Protein AF-A0A2I0NZV1-F1 (afdb_monomer_lite)

Secondary structure (DSSP, 8-state):
-------HHHHHHHHHTT---BTTTTBS-------EEEGGGHHHHHHHHHHHHHTT-SS-S----B-TT-EETTEEPPTTEEE-

Structure (mmCIF, N/CA/C/O backbone):
data_AF-A0A2I0NZV1-F1
#
_entry.id   AF-A0A2I0NZV1-F1
#
loop_
_atom_site.group_PDB
_atom_site.id
_atom_site.type_symbol
_atom_site.label_atom_id
_atom_site.label_alt_id
_atom_site.label_comp_id
_atom_site.label_asym_id
_atom_site.label_entity_id
_atom_site.label_seq_id
_atom_site.pdbx_PDB_ins_code
_atom_site.Cartn_x
_atom_site.Cartn_y
_atom_site.Cartn_z
_atom_site.occupancy
_atom_site.B_iso_or_equiv
_atom_site.auth_seq_id
_atom_site.auth_comp_id
_atom_site.auth_asym_id
_atom_site.auth_atom_id
_atom_site.pdbx_PDB_model_num
ATOM 1 N N . MET A 1 1 ? -8.783 -25.495 -18.460 1.00 41.22 1 MET A N 1
ATOM 2 C CA . MET A 1 1 ? -7.347 -25.320 -18.749 1.00 41.22 1 MET A CA 1
ATOM 3 C C . MET A 1 1 ? -6.628 -25.669 -17.459 1.00 41.22 1 MET A C 1
ATOM 5 O O . MET A 1 1 ? -6.942 -25.051 -16.455 1.00 41.22 1 MET A O 1
ATOM 9 N N . SER A 1 2 ? -5.819 -26.728 -17.433 1.00 52.78 2 SER A N 1
ATOM 10 C CA . SER A 1 2 ? -5.065 -27.105 -16.230 1.00 52.78 2 SER A CA 1
ATOM 11 C C . SER A 1 2 ? -4.029 -26.020 -15.972 1.00 52.78 2 SER A C 1
ATOM 13 O O . SER A 1 2 ? -3.177 -25.816 -16.836 1.00 52.78 2 SER A O 1
ATOM 15 N N . ASP A 1 3 ? -4.083 -25.341 -14.828 1.00 64.38 3 ASP A N 1
ATOM 16 C CA . ASP A 1 3 ? -2.962 -24.510 -14.396 1.00 64.38 3 ASP A CA 1
ATOM 17 C C . ASP A 1 3 ? -1.737 -25.424 -14.301 1.00 64.38 3 ASP A C 1
ATOM 19 O O . ASP A 1 3 ? -1.679 -26.344 -13.485 1.00 64.38 3 ASP A O 1
ATOM 23 N N . SER A 1 4 ? -0.787 -25.252 -15.222 1.00 66.31 4 SER A N 1
ATOM 24 C CA . SER A 1 4 ? 0.503 -25.933 -15.144 1.00 66.31 4 SER A CA 1
ATOM 25 C C . SER A 1 4 ? 1.135 -25.564 -13.805 1.00 66.31 4 SER 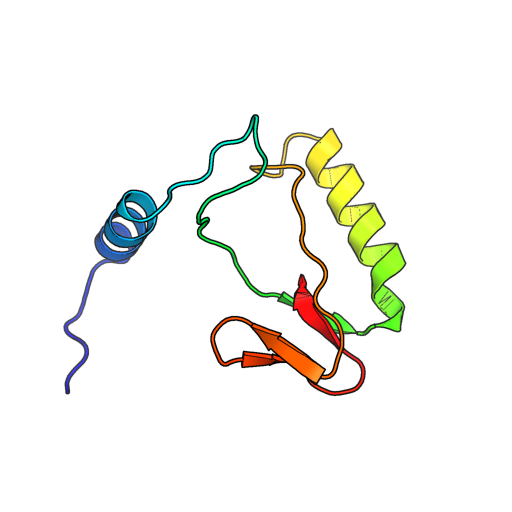A C 1
ATOM 27 O O . SER A 1 4 ? 1.167 -24.376 -13.481 1.00 66.31 4 SER A O 1
ATOM 29 N N . LEU A 1 5 ? 1.657 -26.538 -13.057 1.00 74.00 5 LEU A N 1
ATOM 30 C CA . LEU A 1 5 ? 2.427 -26.280 -11.842 1.00 74.00 5 LEU A CA 1
ATOM 31 C C . LEU A 1 5 ? 3.589 -25.331 -12.189 1.00 74.00 5 LEU A C 1
ATOM 33 O O . LEU A 1 5 ? 4.580 -25.746 -12.787 1.00 74.00 5 LEU A O 1
ATOM 37 N N . ARG A 1 6 ? 3.444 -24.044 -11.865 1.00 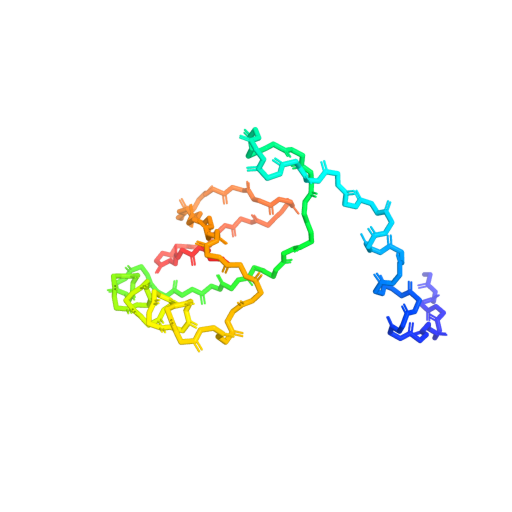69.62 6 ARG A N 1
ATOM 38 C CA . ARG A 1 6 ? 4.481 -23.026 -12.052 1.00 69.62 6 ARG A CA 1
ATOM 39 C C . ARG A 1 6 ? 5.084 -22.693 -10.703 1.00 69.62 6 ARG A C 1
ATOM 41 O O . 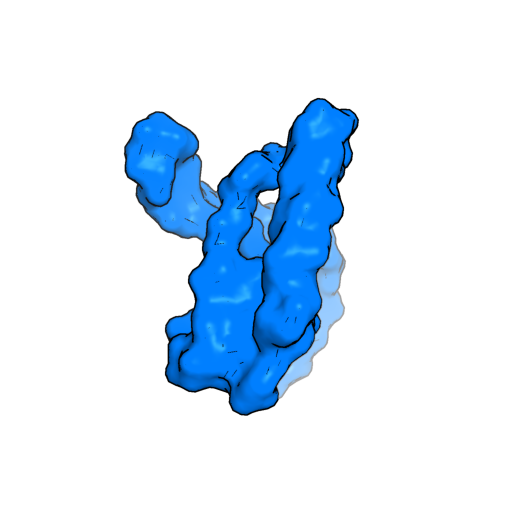ARG A 1 6 ? 4.363 -22.466 -9.732 1.00 69.62 6 ARG A O 1
ATOM 48 N N . PHE A 1 7 ? 6.409 -22.626 -10.655 1.00 85.44 7 PHE A N 1
ATOM 49 C CA . PHE A 1 7 ? 7.100 -22.114 -9.481 1.00 85.44 7 PHE A CA 1
ATOM 50 C C . PHE A 1 7 ? 6.735 -20.647 -9.265 1.00 85.44 7 PHE A C 1
ATOM 52 O O . PHE A 1 7 ? 6.680 -19.866 -10.216 1.00 85.44 7 PHE A O 1
ATOM 59 N N . VAL A 1 8 ? 6.547 -20.266 -8.003 1.00 86.19 8 VAL A N 1
ATOM 60 C CA . VAL A 1 8 ? 6.227 -18.885 -7.617 1.00 86.19 8 VAL A CA 1
ATOM 61 C C . VAL A 1 8 ? 7.282 -17.898 -8.139 1.00 86.19 8 VAL A C 1
ATOM 63 O O . VAL A 1 8 ? 6.904 -16.822 -8.587 1.00 86.19 8 VAL A O 1
ATOM 66 N N . SER A 1 9 ? 8.564 -18.293 -8.196 1.00 86.38 9 SER A N 1
ATOM 67 C CA . SER A 1 9 ? 9.655 -17.461 -8.746 1.00 86.38 9 SER A CA 1
ATOM 68 C C . SER A 1 9 ? 9.363 -16.952 -10.155 1.00 86.38 9 SER A C 1
ATOM 70 O O . SER A 1 9 ? 9.489 -15.762 -10.409 1.00 86.38 9 SER A O 1
ATOM 72 N N . HIS A 1 10 ? 8.864 -17.818 -11.043 1.00 88.00 10 HIS A N 1
ATOM 73 C CA . HIS A 1 10 ? 8.572 -17.422 -12.422 1.00 88.00 10 HIS A CA 1
ATOM 74 C C . HIS A 1 10 ? 7.457 -16.373 -12.473 1.00 88.00 10 HIS A C 1
ATOM 76 O O . HIS A 1 10 ? 7.534 -15.431 -13.245 1.00 88.00 10 HIS A O 1
ATOM 82 N N . ARG A 1 11 ? 6.439 -16.486 -11.605 1.00 86.62 11 ARG A N 1
ATOM 83 C CA . ARG A 1 11 ? 5.380 -15.468 -11.519 1.00 86.62 11 ARG A CA 1
ATOM 84 C C . ARG A 1 11 ? 5.910 -14.138 -10.989 1.00 86.62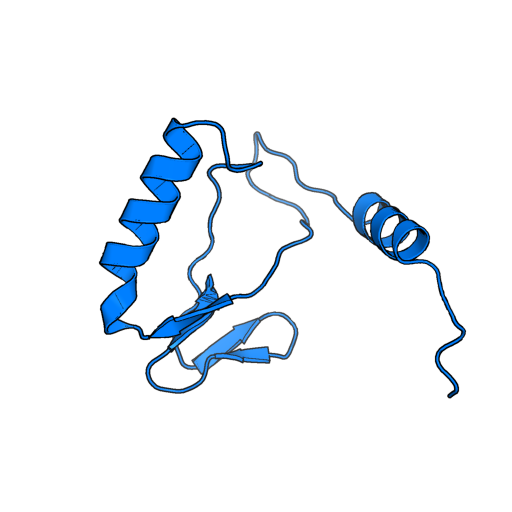 11 ARG A C 1
ATOM 86 O O . ARG A 1 11 ? 5.471 -13.096 -11.456 1.00 86.62 11 ARG A O 1
ATOM 93 N N . ILE A 1 12 ? 6.824 -14.171 -10.017 1.00 88.00 12 ILE A N 1
ATOM 94 C CA . ILE A 1 12 ? 7.457 -12.960 -9.478 1.00 88.00 12 ILE A CA 1
ATOM 95 C C . ILE A 1 12 ? 8.264 -12.260 -10.574 1.00 88.00 12 ILE A C 1
ATOM 97 O O . ILE A 1 12 ? 8.125 -11.053 -10.746 1.00 88.00 12 ILE A O 1
ATOM 101 N N . GLU A 1 13 ? 9.062 -13.007 -11.335 1.00 89.44 13 GLU A N 1
ATOM 102 C CA . GLU A 1 13 ? 9.859 -12.478 -12.447 1.00 89.44 13 GLU A CA 1
ATOM 103 C C . GLU A 1 13 ? 8.969 -11.910 -13.562 1.00 89.44 13 GLU A C 1
ATOM 105 O O . GLU A 1 13 ? 9.168 -10.768 -13.977 1.00 89.44 13 GLU A O 1
ATOM 110 N N . ASP A 1 14 ? 7.931 -12.649 -13.970 1.00 90.50 14 ASP A N 1
ATOM 111 C CA . ASP A 1 14 ? 6.952 -12.199 -14.968 1.00 90.50 14 ASP A CA 1
ATOM 112 C C . ASP A 1 14 ? 6.281 -10.878 -14.551 1.00 90.50 14 ASP A C 1
ATOM 114 O O . ASP A 1 14 ? 6.067 -9.995 -15.384 1.00 90.50 14 ASP A O 1
ATOM 118 N N . TYR A 1 15 ? 5.942 -10.727 -13.266 1.00 90.50 15 TYR A N 1
ATOM 119 C CA . TYR A 1 15 ? 5.364 -9.496 -12.730 1.00 90.50 15 TYR A CA 1
ATOM 120 C C . TYR A 1 15 ? 6.386 -8.358 -12.648 1.00 90.50 15 TYR A C 1
ATOM 122 O O . TYR A 1 15 ? 6.067 -7.231 -13.021 1.00 90.50 15 TYR A O 1
ATOM 130 N N . ALA A 1 16 ? 7.619 -8.639 -12.220 1.00 88.75 16 ALA A N 1
ATOM 131 C CA . ALA A 1 16 ? 8.683 -7.642 -12.143 1.00 88.75 16 ALA A CA 1
ATOM 132 C C . ALA A 1 16 ? 9.018 -7.048 -13.521 1.00 88.75 16 ALA A C 1
ATOM 134 O O . ALA A 1 16 ? 9.230 -5.843 -13.628 1.00 88.75 16 ALA A O 1
ATOM 135 N N . MET A 1 17 ? 8.998 -7.861 -14.584 1.00 91.56 17 MET A N 1
ATOM 136 C CA . MET A 1 17 ? 9.246 -7.403 -15.957 1.00 91.56 17 MET A CA 1
ATOM 137 C C . MET A 1 17 ? 8.175 -6.450 -16.510 1.00 91.56 17 MET A C 1
ATOM 139 O O . MET A 1 17 ? 8.431 -5.765 -17.498 1.00 91.56 17 MET A O 1
ATOM 143 N N . GLN A 1 18 ? 6.982 -6.408 -15.910 1.00 92.12 18 GLN A N 1
ATOM 144 C CA . GLN A 1 18 ? 5.875 -5.558 -16.360 1.00 92.12 18 GLN A CA 1
ATOM 145 C C . GLN A 1 18 ? 5.832 -4.195 -15.658 1.00 92.12 18 GLN A C 1
ATOM 147 O O . GLN A 1 18 ? 5.082 -3.329 -16.096 1.00 92.12 18 GLN A O 1
ATOM 152 N N . VAL A 1 19 ? 6.618 -3.992 -14.595 1.00 92.81 19 VAL A N 1
ATOM 153 C CA . VAL A 1 19 ? 6.657 -2.739 -13.825 1.00 92.81 19 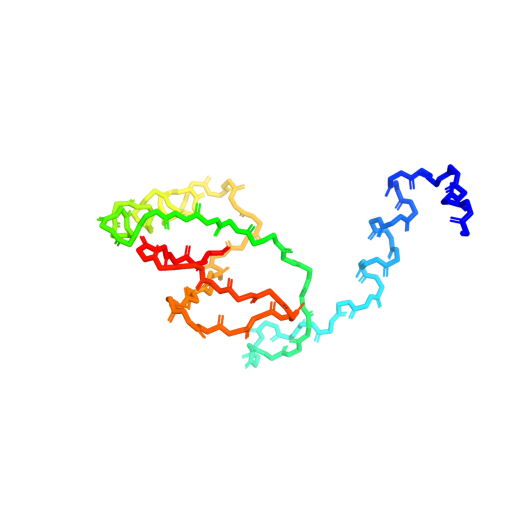VAL A CA 1
ATOM 154 C C . VAL A 1 19 ? 7.276 -1.618 -14.661 1.00 92.81 19 VAL A C 1
ATOM 156 O O . VAL A 1 19 ? 8.375 -1.758 -15.193 1.00 92.81 19 VAL A O 1
ATOM 159 N N . THR A 1 20 ? 6.592 -0.476 -14.733 1.00 94.75 20 THR A N 1
ATOM 160 C CA . THR A 1 20 ? 7.041 0.725 -15.469 1.00 94.75 20 THR A CA 1
ATOM 161 C C . THR A 1 20 ? 7.084 1.982 -14.601 1.00 94.75 20 THR A C 1
ATOM 163 O O . THR A 1 20 ? 7.085 3.094 -15.120 1.00 94.75 20 THR A O 1
ATOM 166 N N . PHE A 1 21 ? 7.051 1.817 -13.279 1.00 92.69 21 PHE A N 1
ATOM 167 C CA . PHE A 1 21 ? 6.933 2.924 -12.338 1.00 92.69 21 PHE A CA 1
ATOM 168 C C . PHE A 1 21 ? 8.156 3.853 -12.336 1.00 92.69 21 PHE A C 1
ATOM 170 O O . PHE A 1 21 ? 9.277 3.410 -12.093 1.00 92.69 21 PHE A O 1
ATOM 177 N N . GLU A 1 22 ? 7.909 5.145 -12.547 1.00 89.88 22 GLU A N 1
ATOM 178 C CA . GLU A 1 22 ? 8.873 6.246 -12.490 1.00 89.88 22 GLU A CA 1
ATOM 179 C C . GLU A 1 22 ? 8.650 7.029 -11.180 1.00 89.88 22 GLU A C 1
ATOM 181 O O . GLU A 1 22 ? 7.686 7.797 -11.081 1.00 89.88 22 GLU A O 1
ATOM 186 N N . PRO A 1 23 ? 9.512 6.878 -10.156 1.00 84.88 23 PRO A N 1
ATOM 187 C CA . PRO A 1 23 ? 9.292 7.501 -8.848 1.00 84.88 23 PRO A CA 1
ATOM 188 C C . PRO A 1 23 ? 9.287 9.033 -8.869 1.00 84.88 23 PRO A C 1
ATOM 190 O O . PRO A 1 23 ? 8.631 9.641 -8.028 1.00 84.88 23 PRO A O 1
ATOM 193 N N . ALA A 1 24 ? 10.014 9.653 -9.806 1.00 87.75 24 ALA A N 1
ATOM 194 C CA . ALA A 1 24 ? 10.083 11.109 -9.936 1.00 87.75 24 ALA A CA 1
ATOM 195 C C . ALA A 1 24 ? 8.751 11.713 -10.411 1.00 87.75 24 ALA A C 1
ATOM 197 O O . ALA A 1 24 ? 8.334 12.753 -9.908 1.00 87.75 24 ALA A O 1
ATOM 198 N N . GLU A 1 25 ? 8.070 11.028 -11.332 1.00 89.19 25 GLU A N 1
ATOM 199 C CA . GLU A 1 25 ? 6.797 11.473 -11.911 1.00 89.19 25 GLU A CA 1
ATOM 200 C C . GLU A 1 25 ? 5.582 10.879 -11.180 1.00 89.19 25 GLU A C 1
ATOM 202 O O . GLU A 1 25 ? 4.461 11.357 -11.335 1.00 89.19 25 GLU A O 1
ATOM 207 N N . GLY A 1 26 ? 5.778 9.815 -10.392 1.00 85.44 26 GLY A N 1
ATOM 208 C CA . GLY A 1 26 ? 4.697 9.096 -9.717 1.00 85.44 26 GLY A CA 1
ATOM 209 C C . GLY A 1 26 ? 3.750 8.383 -10.687 1.00 85.44 26 GLY A C 1
ATOM 210 O O . GLY A 1 26 ? 2.582 8.171 -10.365 1.00 85.44 26 GLY A O 1
ATOM 211 N N . THR A 1 27 ? 4.232 8.031 -11.882 1.00 91.00 27 THR A N 1
ATOM 212 C CA . THR A 1 27 ? 3.439 7.406 -12.951 1.00 91.00 27 THR A CA 1
ATOM 213 C C . THR A 1 27 ? 4.019 6.057 -13.366 1.00 91.00 27 THR A C 1
ATOM 215 O O . THR A 1 27 ? 5.144 5.714 -13.014 1.00 91.00 27 THR A O 1
ATOM 218 N N . GLY A 1 28 ? 3.235 5.268 -14.103 1.00 91.81 28 GLY A N 1
ATOM 219 C CA . GLY A 1 28 ? 3.606 3.925 -14.547 1.00 91.81 28 GLY A CA 1
ATOM 220 C C . GLY A 1 28 ? 2.852 2.827 -13.801 1.00 91.81 28 GLY A C 1
ATOM 221 O O . GLY A 1 28 ? 1.878 3.082 -13.093 1.00 91.81 28 GLY A O 1
ATOM 222 N N . THR A 1 29 ? 3.279 1.587 -14.006 1.00 92.69 29 THR A N 1
ATOM 223 C CA . THR A 1 29 ? 2.632 0.391 -13.453 1.00 92.69 29 THR A CA 1
ATOM 224 C C . THR A 1 29 ? 3.470 -0.208 -12.333 1.00 92.69 29 THR A C 1
ATOM 226 O O . THR A 1 29 ? 4.697 -0.249 -12.421 1.00 92.69 29 THR A O 1
ATOM 229 N N . VAL A 1 30 ? 2.802 -0.680 -11.282 1.00 92.00 30 VAL A N 1
ATOM 230 C CA . VAL A 1 30 ? 3.409 -1.369 -10.139 1.00 92.00 30 VAL A CA 1
ATOM 231 C C . VAL A 1 30 ? 2.670 -2.669 -9.874 1.00 92.00 30 VAL A C 1
ATOM 233 O O . VAL A 1 30 ? 1.477 -2.788 -10.148 1.00 92.00 30 VAL A O 1
ATOM 236 N N . VAL A 1 31 ? 3.375 -3.627 -9.284 1.00 92.12 31 VAL A N 1
ATOM 237 C CA . VAL A 1 31 ? 2.752 -4.806 -8.686 1.00 92.12 31 VAL A CA 1
ATOM 238 C C . VAL A 1 31 ? 2.364 -4.430 -7.266 1.00 92.12 31 VAL A C 1
ATOM 240 O O . VAL A 1 31 ? 3.204 -3.964 -6.497 1.00 92.12 31 VAL A O 1
ATOM 243 N N . TYR A 1 32 ? 1.099 -4.622 -6.919 1.00 91.12 32 TYR A N 1
ATOM 244 C CA . TYR A 1 32 ? 0.570 -4.287 -5.606 1.00 91.12 32 TYR A CA 1
ATOM 245 C C . TYR A 1 32 ? -0.265 -5.447 -5.066 1.00 91.12 32 TYR A C 1
ATOM 247 O O . TYR A 1 32 ? -0.759 -6.291 -5.815 1.00 91.12 32 TYR A O 1
ATOM 255 N N . ASN A 1 33 ? -0.414 -5.477 -3.747 1.00 91.94 33 ASN A N 1
ATOM 256 C CA . ASN A 1 33 ? -1.407 -6.313 -3.091 1.00 91.94 33 ASN A CA 1
ATOM 257 C C . ASN A 1 33 ? -2.632 -5.450 -2.815 1.00 91.94 33 ASN A C 1
ATOM 259 O O . ASN A 1 33 ? -2.472 -4.304 -2.415 1.00 91.94 33 ASN A O 1
ATOM 263 N N . LEU A 1 34 ? -3.826 -6.010 -2.995 1.00 94.50 34 LEU A N 1
ATOM 264 C CA . LEU A 1 34 ? -5.068 -5.373 -2.572 1.00 94.50 34 LEU A CA 1
ATOM 265 C C . LEU A 1 34 ? -5.493 -5.975 -1.234 1.00 94.50 34 LEU A C 1
ATOM 267 O O . LEU A 1 34 ? -5.821 -7.161 -1.169 1.00 94.50 34 LEU A O 1
ATOM 271 N N . SER A 1 35 ? -5.499 -5.161 -0.183 1.00 94.88 35 SER A N 1
ATOM 272 C CA . SER A 1 35 ? -6.033 -5.546 1.128 1.00 94.88 35 SER A CA 1
ATOM 273 C C . SER A 1 35 ? -7.361 -4.848 1.377 1.00 94.88 35 SER A C 1
ATOM 275 O O . SER A 1 35 ? -7.516 -3.681 1.037 1.00 94.88 35 SER A O 1
ATOM 277 N N . LEU A 1 36 ? -8.324 -5.543 1.981 1.00 96.94 36 LEU A N 1
ATOM 278 C CA . LEU A 1 36 ? -9.610 -4.957 2.359 1.00 96.94 36 LEU A CA 1
ATOM 279 C C . LEU A 1 36 ? -9.668 -4.779 3.866 1.00 96.94 36 LEU A C 1
ATOM 281 O O . LEU A 1 36 ? -9.401 -5.720 4.612 1.00 96.94 36 LEU A O 1
ATOM 285 N N . ILE A 1 37 ? -10.066 -3.589 4.291 1.00 97.50 37 ILE A N 1
ATOM 286 C CA . ILE A 1 37 ? -10.296 -3.259 5.697 1.00 97.50 37 ILE A CA 1
ATOM 287 C C . ILE A 1 37 ? -11.671 -2.620 5.857 1.00 97.50 37 ILE A C 1
ATOM 289 O O . ILE A 1 37 ? -12.245 -2.122 4.883 1.00 97.50 37 ILE A O 1
ATOM 293 N N . HIS A 1 38 ? -12.201 -2.609 7.078 1.00 97.88 38 HIS A N 1
ATOM 294 C CA . HIS A 1 38 ? -13.392 -1.825 7.376 1.00 97.88 38 HIS A CA 1
ATOM 295 C C . HIS A 1 38 ? -13.081 -0.330 7.268 1.00 97.88 38 HIS A C 1
ATOM 297 O O . HIS A 1 38 ? -12.012 0.130 7.666 1.00 97.88 38 HIS A O 1
ATOM 303 N N . GLN A 1 39 ? -14.025 0.447 6.731 1.00 96.75 39 GLN A N 1
ATOM 304 C CA . GLN A 1 39 ? -13.827 1.891 6.538 1.00 96.75 39 GLN A CA 1
ATOM 305 C C . GLN A 1 39 ? -13.570 2.639 7.848 1.00 96.75 39 GLN A C 1
ATOM 307 O O . GLN A 1 39 ? -12.831 3.620 7.852 1.00 96.75 39 GLN A O 1
ATOM 312 N N . GLU A 1 40 ? -14.169 2.176 8.946 1.00 97.38 40 GLU A N 1
ATOM 313 C CA . GLU A 1 40 ? -13.976 2.748 10.283 1.00 97.38 40 GLU A CA 1
ATOM 314 C C . GLU A 1 40 ? -12.539 2.597 10.799 1.00 97.38 40 GLU A C 1
ATOM 316 O O . GLU A 1 40 ? -12.067 3.453 11.543 1.00 97.38 40 GLU A O 1
ATOM 321 N N . ASP A 1 41 ? -11.809 1.586 10.324 1.00 97.75 41 ASP A N 1
ATOM 322 C CA . ASP A 1 41 ? -10.429 1.312 10.730 1.00 97.75 41 ASP A CA 1
ATOM 323 C C . ASP A 1 41 ? -9.389 2.034 9.860 1.00 97.75 41 ASP A C 1
ATOM 325 O O . ASP A 1 41 ? -8.184 1.904 10.098 1.00 97.75 41 ASP A O 1
ATOM 329 N N . LEU A 1 42 ? -9.810 2.786 8.833 1.00 96.44 42 LEU A N 1
ATOM 330 C CA . LEU A 1 42 ? -8.902 3.375 7.844 1.00 96.44 42 LEU A CA 1
ATOM 331 C C . LEU A 1 42 ? -7.847 4.286 8.481 1.00 96.44 42 LEU A C 1
ATOM 333 O O . LEU A 1 42 ? -6.661 4.166 8.175 1.00 96.44 42 LEU A O 1
ATOM 337 N N . GLU A 1 43 ? -8.257 5.185 9.373 1.00 96.81 43 GLU A N 1
ATOM 338 C CA . GLU A 1 43 ? -7.340 6.147 9.991 1.00 96.81 43 GLU A CA 1
ATOM 339 C C . GLU A 1 43 ? -6.300 5.444 10.873 1.00 96.81 43 GLU A C 1
ATOM 341 O O . GLU A 1 43 ? -5.096 5.698 10.758 1.00 96.81 43 GLU A O 1
ATOM 346 N N . TYR A 1 44 ? -6.751 4.486 11.686 1.00 97.38 44 TYR A N 1
ATOM 347 C CA . TYR A 1 44 ? -5.863 3.658 12.493 1.00 97.38 44 TYR A CA 1
ATOM 348 C C . TYR A 1 44 ? -4.897 2.855 11.615 1.00 97.38 44 TYR A C 1
ATOM 350 O O . TYR A 1 44 ? -3.688 2.867 11.851 1.00 97.38 44 TYR A O 1
ATOM 358 N N . THR A 1 45 ? -5.394 2.230 10.552 1.00 96.19 45 THR A N 1
ATOM 359 C CA . THR A 1 45 ? -4.574 1.425 9.642 1.00 96.19 45 THR A CA 1
ATOM 360 C C . THR A 1 45 ? -3.492 2.267 8.965 1.00 96.19 45 THR A C 1
ATOM 362 O O . THR A 1 45 ? -2.321 1.886 8.972 1.00 96.19 45 THR A O 1
ATOM 365 N N . LEU A 1 46 ? -3.834 3.452 8.451 1.00 95.12 46 LEU A N 1
ATOM 366 C CA . LEU A 1 46 ? -2.858 4.364 7.843 1.00 95.12 46 LEU A CA 1
ATOM 367 C C . LEU A 1 46 ? -1.789 4.823 8.845 1.00 95.12 46 LEU A C 1
ATOM 369 O O . LEU A 1 46 ? -0.627 4.977 8.467 1.00 95.12 46 LEU A O 1
ATOM 373 N N . SER A 1 47 ? -2.147 4.992 10.123 1.00 96.00 47 SER A N 1
ATOM 374 C CA . SER A 1 47 ? -1.176 5.329 11.172 1.00 96.00 47 SER A CA 1
ATOM 375 C C . SER A 1 47 ? -0.136 4.221 11.384 1.00 96.00 47 SER A C 1
ATOM 377 O O . SER A 1 47 ? 1.056 4.509 11.518 1.00 96.00 47 SER A O 1
ATOM 379 N N . VAL A 1 48 ? -0.563 2.954 11.322 1.00 95.12 48 VAL A N 1
ATOM 380 C CA . VAL A 1 48 ? 0.327 1.790 11.408 1.00 95.12 48 VAL A CA 1
ATOM 381 C C . VAL A 1 48 ? 1.230 1.727 10.180 1.00 95.12 48 VAL A C 1
ATOM 383 O O . VAL A 1 48 ? 2.448 1.618 10.323 1.00 95.12 48 VAL A O 1
ATOM 386 N N . PHE A 1 49 ? 0.669 1.875 8.976 1.00 93.75 49 PHE A N 1
ATOM 387 C CA . PHE A 1 49 ? 1.459 1.907 7.744 1.00 93.75 49 PHE A CA 1
ATOM 388 C C . PHE A 1 49 ? 2.524 3.004 7.779 1.00 93.75 49 PHE A C 1
ATOM 390 O O . PHE A 1 49 ? 3.689 2.731 7.483 1.00 93.75 49 PHE A O 1
ATOM 397 N N . LYS A 1 50 ? 2.168 4.213 8.223 1.00 93.69 50 LYS A N 1
ATOM 398 C CA . LYS A 1 50 ? 3.122 5.313 8.381 1.00 93.69 50 LYS A CA 1
ATOM 399 C C . LYS A 1 50 ? 4.282 4.930 9.302 1.00 93.69 50 LYS A C 1
ATOM 401 O O . LYS A 1 50 ? 5.434 5.066 8.897 1.00 93.69 50 LYS A O 1
ATOM 406 N N . ALA A 1 51 ? 3.993 4.378 10.482 1.00 94.69 51 ALA A N 1
ATOM 407 C CA . ALA A 1 51 ? 5.027 3.934 11.416 1.00 94.69 51 ALA A CA 1
ATOM 408 C C . ALA A 1 51 ? 5.935 2.845 10.809 1.00 94.69 51 ALA A C 1
ATOM 410 O O . ALA A 1 51 ? 7.150 2.879 10.990 1.00 94.69 51 ALA A O 1
ATOM 411 N N . THR A 1 52 ? 5.377 1.903 10.039 1.00 93.25 52 THR A N 1
ATOM 412 C CA . THR A 1 52 ? 6.178 0.860 9.366 1.00 93.25 52 THR A CA 1
ATOM 413 C C . THR A 1 52 ? 7.057 1.408 8.240 1.00 93.25 52 THR A C 1
ATOM 415 O O . THR A 1 52 ? 8.169 0.915 8.040 1.00 93.25 52 THR A O 1
ATOM 418 N N . CYS A 1 53 ? 6.596 2.441 7.529 1.00 91.69 53 CYS A N 1
ATOM 419 C CA . CYS A 1 53 ? 7.385 3.133 6.512 1.00 91.69 53 CYS A CA 1
ATOM 420 C C . CYS A 1 53 ? 8.542 3.905 7.157 1.00 91.69 53 CYS A C 1
ATOM 422 O O . CYS A 1 53 ? 9.677 3.794 6.705 1.00 91.69 53 CYS A O 1
ATOM 424 N N . GLU A 1 54 ? 8.277 4.625 8.251 1.00 93.12 54 GLU A N 1
ATOM 425 C CA . GLU A 1 54 ? 9.296 5.357 9.018 1.00 93.12 54 GLU A CA 1
ATOM 426 C C . GLU A 1 54 ? 10.337 4.420 9.652 1.00 93.12 54 GLU A C 1
ATOM 428 O O . GLU A 1 54 ? 11.514 4.764 9.733 1.00 93.12 54 GLU A O 1
ATOM 433 N N . ALA A 1 55 ? 9.929 3.210 10.042 1.00 94.38 55 ALA A N 1
ATOM 434 C CA . ALA A 1 55 ? 10.821 2.173 10.554 1.00 94.38 55 ALA A CA 1
ATOM 435 C C . ALA A 1 55 ? 11.627 1.438 9.460 1.00 94.38 55 ALA A C 1
ATOM 437 O O . ALA A 1 55 ? 12.439 0.573 9.788 1.00 94.38 55 ALA A O 1
ATOM 438 N N . GLY A 1 56 ? 11.405 1.740 8.174 1.00 91.38 56 GLY A N 1
ATOM 439 C CA . GLY A 1 56 ? 12.099 1.093 7.053 1.00 91.38 56 GLY A CA 1
ATOM 440 C C . GLY A 1 56 ? 11.686 -0.361 6.803 1.00 91.38 56 GLY A C 1
ATOM 441 O O . GLY A 1 56 ? 12.438 -1.114 6.190 1.00 91.38 56 GLY A O 1
ATOM 442 N N . VAL A 1 57 ? 10.510 -0.775 7.290 1.00 91.19 57 VAL A N 1
ATOM 443 C CA . VAL A 1 57 ? 9.981 -2.139 7.107 1.00 91.19 57 VAL A CA 1
ATOM 444 C C . VAL A 1 57 ? 9.268 -2.281 5.759 1.00 91.19 57 VAL A C 1
ATOM 446 O O . VAL A 1 57 ? 9.284 -3.354 5.159 1.00 91.19 57 VAL A O 1
ATOM 449 N N . SER A 1 58 ? 8.639 -1.205 5.277 1.00 86.75 58 SER A N 1
ATOM 450 C CA . SER A 1 58 ? 7.925 -1.201 3.997 1.00 86.75 58 SER A CA 1
ATOM 451 C C . SER A 1 58 ? 8.879 -0.987 2.811 1.00 86.75 58 SER A C 1
ATOM 453 O O . SER A 1 58 ? 9.757 -0.126 2.899 1.00 86.75 58 SER A O 1
ATOM 455 N N . PRO A 1 59 ? 8.676 -1.670 1.665 1.00 83.19 59 PRO A N 1
ATOM 456 C CA . PRO A 1 59 ? 9.421 -1.399 0.432 1.00 83.19 59 PRO A CA 1
ATOM 457 C C . PRO A 1 59 ? 9.217 0.022 -0.119 1.00 83.19 59 PRO A C 1
ATOM 459 O O . PRO A 1 59 ? 10.039 0.503 -0.895 1.00 83.19 59 PRO A O 1
ATOM 462 N N . SER A 1 60 ? 8.104 0.677 0.233 1.00 85.88 60 SER A N 1
ATOM 463 C CA . SER A 1 60 ? 7.736 2.019 -0.233 1.00 85.88 60 SER A CA 1
ATOM 464 C C . SER A 1 60 ? 6.770 2.706 0.739 1.00 85.88 60 SER A C 1
ATOM 466 O O . SER A 1 60 ? 6.011 2.043 1.444 1.00 85.88 60 SER A O 1
ATOM 468 N N . GLY A 1 61 ? 6.775 4.042 0.751 1.00 86.81 61 GLY A N 1
ATOM 469 C CA . GLY A 1 61 ? 5.790 4.866 1.464 1.00 86.81 61 GLY A CA 1
ATOM 470 C C . GLY A 1 61 ? 4.527 5.187 0.657 1.00 86.81 61 GLY A C 1
ATOM 471 O O . GLY A 1 61 ? 3.690 5.959 1.120 1.00 86.81 61 GLY A O 1
ATOM 472 N N . LEU A 1 62 ? 4.400 4.654 -0.561 1.00 89.00 62 LEU A N 1
ATOM 473 C CA . LEU A 1 62 ? 3.266 4.914 -1.445 1.00 89.00 62 LEU A CA 1
ATOM 474 C C . LEU A 1 62 ? 2.142 3.910 -1.188 1.00 89.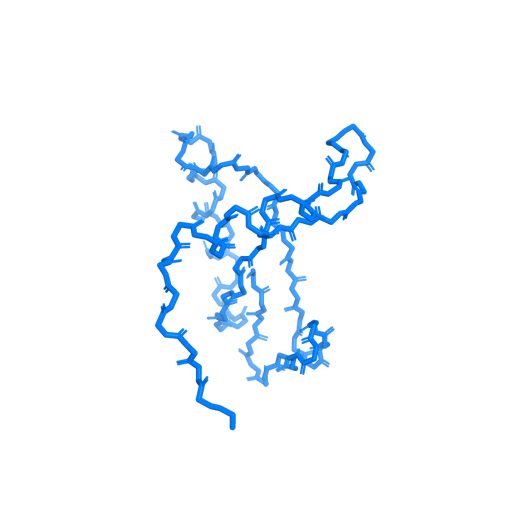00 62 LEU A C 1
ATOM 476 O O . LEU A 1 62 ? 2.332 2.706 -1.340 1.00 89.00 62 LEU A O 1
ATOM 480 N N . ILE A 1 63 ? 0.966 4.424 -0.830 1.00 90.81 63 ILE A N 1
ATOM 481 C CA . ILE A 1 63 ? -0.249 3.645 -0.574 1.00 90.81 63 ILE A CA 1
ATOM 482 C C . ILE A 1 63 ? -1.396 4.317 -1.317 1.00 90.81 63 ILE A C 1
ATOM 484 O O . ILE A 1 63 ? -1.519 5.545 -1.299 1.00 90.81 63 ILE A O 1
ATOM 488 N N . ARG A 1 64 ? -2.251 3.518 -1.956 1.00 91.94 64 ARG A N 1
ATOM 489 C CA . ARG A 1 64 ? -3.458 4.006 -2.618 1.00 91.94 64 ARG A CA 1
ATOM 490 C C . ARG A 1 64 ? -4.677 3.525 -1.847 1.00 91.94 64 ARG A C 1
ATOM 492 O O . ARG A 1 64 ? -4.886 2.333 -1.709 1.00 91.94 64 ARG A O 1
ATOM 499 N N . VAL A 1 65 ? -5.515 4.459 -1.408 1.00 95.50 65 VAL A N 1
ATOM 500 C CA . VAL A 1 65 ? -6.803 4.124 -0.793 1.00 95.50 65 VAL A CA 1
ATOM 501 C C . VAL A 1 65 ? -7.878 4.083 -1.875 1.00 95.50 65 VAL A C 1
ATOM 503 O O . VAL A 1 65 ? -8.049 5.055 -2.611 1.00 95.50 65 VAL A O 1
ATOM 506 N N . ILE A 1 66 ? -8.607 2.974 -1.953 1.00 96.50 66 ILE A N 1
ATOM 507 C CA . ILE A 1 66 ? -9.708 2.747 -2.894 1.00 96.50 66 ILE A CA 1
ATOM 508 C C . ILE A 1 66 ? -11.004 2.653 -2.083 1.00 96.50 66 ILE A C 1
ATOM 510 O O . ILE A 1 66 ? -11.092 1.866 -1.140 1.00 96.50 66 ILE A O 1
ATOM 514 N N . LYS A 1 67 ? -12.014 3.465 -2.393 1.00 96.31 67 LYS A N 1
ATOM 515 C CA . LYS A 1 67 ? -13.243 3.538 -1.586 1.00 96.31 67 LYS A CA 1
ATOM 516 C C . LYS A 1 67 ? -14.267 2.486 -2.004 1.00 96.31 67 LYS A C 1
ATOM 518 O O . LYS A 1 67 ? -14.167 1.871 -3.062 1.00 96.31 67 LYS A O 1
ATOM 523 N N . GLU A 1 68 ? -15.276 2.295 -1.159 1.00 97.06 68 GLU A N 1
ATOM 524 C CA . GLU A 1 68 ? -16.445 1.468 -1.470 1.00 97.06 68 GLU A CA 1
ATOM 525 C C . GLU A 1 68 ? -17.050 1.816 -2.832 1.00 97.06 68 GLU A C 1
ATOM 527 O O . GLU A 1 68 ? -17.219 2.985 -3.179 1.00 97.06 68 GLU A O 1
ATOM 532 N N . GLY A 1 69 ? -17.398 0.774 -3.589 1.00 96.12 69 GLY A N 1
ATOM 533 C CA . GLY A 1 69 ? -18.005 0.898 -4.909 1.00 96.12 69 GLY A CA 1
ATOM 534 C C . GLY A 1 69 ? -17.030 1.244 -6.036 1.00 96.12 69 GLY A C 1
ATOM 535 O O . GLY A 1 69 ? -17.410 1.119 -7.199 1.00 96.12 69 GLY A O 1
ATOM 536 N N . GLU A 1 70 ? -15.783 1.626 -5.741 1.00 96.94 70 GLU A N 1
ATOM 537 C CA . GLU A 1 70 ? -14.758 1.779 -6.774 1.00 96.94 70 GLU A CA 1
ATOM 538 C C . GLU A 1 70 ? -14.317 0.408 -7.315 1.00 96.94 70 GLU A C 1
ATOM 540 O O . GLU A 1 70 ? -14.315 -0.604 -6.604 1.00 96.94 70 GLU A O 1
ATOM 545 N N . VAL A 1 71 ? -13.940 0.386 -8.596 1.00 94.88 71 VAL A N 1
ATOM 546 C CA . VAL A 1 71 ? -13.451 -0.810 -9.290 1.00 94.88 71 VAL A CA 1
ATOM 547 C C . VAL A 1 71 ? -11.957 -0.672 -9.533 1.00 94.88 71 VAL A C 1
ATOM 549 O O . VAL A 1 71 ? -11.501 0.320 -10.099 1.00 94.88 71 VAL A O 1
ATOM 552 N N . ASN A 1 72 ? -11.206 -1.695 -9.144 1.00 92.62 72 ASN A N 1
ATOM 553 C CA . ASN A 1 72 ? -9.768 -1.777 -9.325 1.00 92.62 72 ASN A CA 1
ATOM 554 C C . ASN A 1 72 ? -9.407 -3.149 -9.906 1.00 92.62 72 ASN A C 1
ATOM 556 O O . ASN A 1 72 ? -9.700 -4.172 -9.292 1.00 92.62 72 ASN A O 1
ATOM 560 N N . ASP A 1 73 ? -8.852 -3.168 -11.121 1.00 89.81 73 ASP A N 1
ATOM 561 C CA . ASP A 1 73 ? -8.519 -4.380 -11.890 1.00 89.81 73 ASP A CA 1
ATOM 562 C C . ASP A 1 73 ? -9.640 -5.438 -11.926 1.00 89.81 73 ASP A C 1
ATOM 564 O O . ASP A 1 73 ? -9.427 -6.639 -11.777 1.00 89.81 73 ASP A O 1
ATOM 568 N N . GLY A 1 74 ? -10.879 -4.973 -12.122 1.00 92.69 74 GLY A N 1
ATOM 569 C CA . GLY A 1 74 ? -12.071 -5.824 -12.192 1.00 92.69 74 GLY A CA 1
ATOM 570 C C . GLY A 1 74 ? -12.624 -6.264 -10.833 1.00 92.69 74 GLY A C 1
ATOM 571 O O . GLY A 1 74 ? -13.682 -6.891 -10.788 1.00 92.69 74 GLY A O 1
ATOM 572 N N . TYR A 1 75 ? -11.969 -5.902 -9.728 1.00 94.75 75 TYR A N 1
ATOM 573 C CA . TYR A 1 75 ? -12.470 -6.118 -8.376 1.00 94.75 75 TYR A CA 1
ATOM 574 C C . TYR A 1 75 ? -13.230 -4.887 -7.870 1.00 94.75 75 TYR A C 1
ATOM 576 O O . TYR A 1 75 ? -12.710 -3.775 -7.906 1.00 94.75 75 TYR A O 1
ATOM 584 N N . THR A 1 76 ? -14.460 -5.075 -7.388 1.00 97.19 76 THR A N 1
ATOM 585 C CA . THR A 1 76 ? -15.276 -3.988 -6.813 1.00 97.19 76 THR A CA 1
ATOM 586 C C . THR A 1 76 ? -15.153 -3.991 -5.296 1.00 97.19 76 THR A C 1
ATOM 588 O O . THR A 1 76 ? -15.389 -5.024 -4.666 1.00 97.19 76 THR A O 1
ATOM 591 N N . ILE A 1 77 ? -14.826 -2.844 -4.696 1.00 97.81 77 ILE A N 1
ATOM 592 C CA . ILE A 1 77 ? -14.720 -2.740 -3.236 1.00 97.81 77 ILE A CA 1
ATOM 593 C C . ILE A 1 77 ? -16.111 -2.893 -2.598 1.00 97.81 77 ILE A C 1
ATOM 595 O O . ILE A 1 77 ? -17.025 -2.130 -2.936 1.00 97.81 77 ILE A O 1
ATOM 599 N N . PRO A 1 78 ? -16.297 -3.860 -1.678 1.00 97.19 78 PRO A N 1
ATOM 600 C CA . PRO A 1 78 ? -17.593 -4.130 -1.078 1.00 97.19 78 PRO A CA 1
ATOM 601 C C . PRO A 1 78 ? -18.021 -3.024 -0.112 1.00 97.19 78 PRO A C 1
ATOM 603 O O . PRO A 1 78 ? -17.217 -2.238 0.393 1.00 97.19 78 PRO A O 1
ATOM 606 N N . LYS A 1 79 ? -19.320 -3.009 0.188 1.00 97.62 79 LYS A N 1
ATOM 607 C CA . LYS A 1 79 ? -19.910 -2.059 1.128 1.00 97.62 79 LYS A CA 1
ATOM 608 C C . LYS A 1 79 ? -19.264 -2.139 2.514 1.00 97.62 79 LYS A C 1
ATOM 610 O O . LYS A 1 79 ? -18.993 -3.234 3.011 1.00 97.62 79 LYS A O 1
ATOM 615 N N . GLY A 1 80 ? -19.026 -0.983 3.131 1.00 97.19 80 GLY A N 1
ATOM 616 C CA . GLY A 1 80 ? -18.408 -0.862 4.454 1.00 97.19 80 GLY A CA 1
ATOM 617 C C . GLY A 1 80 ? -16.904 -1.145 4.485 1.00 97.19 80 GLY A C 1
ATOM 618 O O . GLY A 1 80 ? -16.330 -1.195 5.572 1.00 97.19 80 GLY A O 1
ATOM 619 N N . HIS A 1 81 ? -16.264 -1.322 3.324 1.00 97.88 81 HIS A N 1
ATOM 620 C CA . HIS A 1 81 ? -14.829 -1.575 3.219 1.00 97.88 81 HIS A CA 1
ATOM 621 C C . HIS A 1 81 ? -14.119 -0.513 2.377 1.00 97.88 81 HIS A C 1
ATOM 623 O O . HIS A 1 81 ? -14.740 0.195 1.578 1.00 97.88 81 HIS A O 1
ATOM 629 N N . CYS A 1 82 ? -12.808 -0.410 2.560 1.00 97.19 82 CYS A N 1
ATOM 630 C CA . CYS A 1 82 ? -11.896 0.252 1.637 1.00 97.19 82 CYS A CA 1
ATOM 631 C C . CYS A 1 82 ? -10.743 -0.690 1.270 1.00 97.19 82 CYS A C 1
ATOM 633 O O . CYS A 1 82 ? -10.402 -1.607 2.019 1.00 97.19 82 CYS A O 1
ATOM 635 N N . GLY A 1 83 ? -10.199 -0.482 0.074 1.00 96.62 83 GLY A N 1
ATOM 636 C CA . GLY A 1 83 ? -8.993 -1.130 -0.414 1.00 96.62 83 GLY A CA 1
ATOM 637 C C . GLY A 1 83 ? -7.753 -0.315 -0.060 1.00 96.62 83 GLY A C 1
ATOM 638 O O . GLY A 1 83 ? -7.784 0.914 -0.173 1.00 96.62 83 GLY A O 1
ATOM 639 N N . LEU A 1 84 ? -6.689 -1.006 0.337 1.00 94.12 84 LEU A N 1
ATOM 640 C CA . LEU A 1 84 ? -5.329 -0.487 0.488 1.00 94.12 84 LEU A CA 1
ATOM 641 C C . LEU A 1 84 ? -4.374 -1.222 -0.451 1.00 94.12 84 LEU A C 1
ATOM 643 O O . LEU A 1 84 ? -4.579 -2.452 -0.619 1.00 94.12 84 LEU A O 1
#

pLDDT: mean 90.55, std 9.39, range [41.22, 97.88]

Radius of gyration: 15.57 Å; chains: 1; bounding box: 32×39×31 Å

Sequence (84 aa):
MSDSLRFVSHRIEDYAMQVTFEPAEGTGTVVYNLSLIHQEDLEYTLSVFKATCEAGVSPSGLIRVIKEGEVNDGYTIPKGHCGL

Foldseek 3Di:
DDPDPDDVVVVVVVQVVLFDADPVVRDTDDDDDKDKDFPVCVVVVLVVLVVCVVVVNDPDSDDDKADAQDADPNDGHHPRIIID